Protein AF-A0A7S0JM51-F1 (afdb_monomer_lite)

Radius of gyration: 35.2 Å; chains: 1; bounding box: 73×19×102 Å

Structure (mmCIF, N/CA/C/O backbone):
data_AF-A0A7S0JM51-F1
#
_entry.id   AF-A0A7S0JM51-F1
#
loop_
_atom_site.group_PDB
_atom_site.id
_atom_site.type_symbol
_atom_site.label_atom_id
_atom_site.label_alt_id
_atom_site.label_comp_id
_atom_site.label_asym_id
_atom_site.label_entity_id
_atom_site.label_seq_i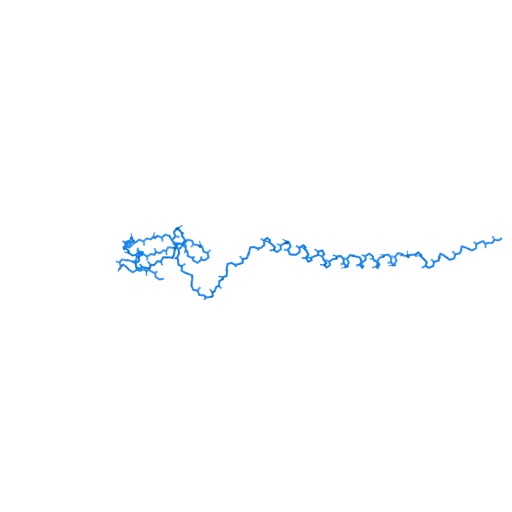d
_atom_site.pdbx_PDB_ins_code
_atom_site.Cartn_x
_atom_site.Cartn_y
_atom_site.Cartn_z
_atom_site.occupancy
_atom_site.B_iso_or_equiv
_atom_site.auth_seq_id
_atom_site.auth_comp_id
_atom_site.auth_asym_id
_atom_site.auth_atom_id
_atom_site.pdbx_PDB_model_num
ATOM 1 N N . ARG A 1 1 ? 44.863 -6.036 -63.176 1.00 42.47 1 ARG A N 1
ATOM 2 C CA . ARG A 1 1 ? 43.673 -5.167 -62.993 1.00 42.47 1 ARG A CA 1
ATOM 3 C C . ARG A 1 1 ? 43.142 -5.417 -61.586 1.00 42.47 1 ARG A C 1
ATOM 5 O O . ARG A 1 1 ? 42.404 -6.367 -61.385 1.00 42.47 1 ARG A O 1
ATOM 12 N N . THR A 1 2 ? 43.612 -4.656 -60.600 1.00 46.09 2 THR A N 1
ATOM 13 C CA . THR A 1 2 ? 43.218 -4.835 -59.195 1.00 46.09 2 THR A CA 1
ATOM 14 C C . THR A 1 2 ? 41.891 -4.122 -58.983 1.00 46.09 2 THR A C 1
ATOM 16 O O . THR A 1 2 ? 41.835 -2.895 -59.047 1.00 46.09 2 THR A O 1
ATOM 19 N N . VAL A 1 3 ? 40.811 -4.880 -58.810 1.00 53.41 3 VAL A N 1
ATOM 20 C CA . VAL A 1 3 ? 39.497 -4.314 -58.495 1.00 53.41 3 VAL A CA 1
ATOM 21 C C . VAL A 1 3 ? 39.537 -3.897 -57.027 1.00 53.41 3 VAL A C 1
ATOM 23 O O . VAL A 1 3 ? 39.549 -4.743 -56.138 1.00 53.41 3 VAL A O 1
ATOM 26 N N . LYS A 1 4 ? 39.635 -2.590 -56.763 1.00 50.19 4 LYS A N 1
ATOM 27 C CA . LYS A 1 4 ? 39.399 -2.048 -55.422 1.00 50.19 4 LYS A CA 1
ATOM 28 C C . LYS A 1 4 ? 37.908 -2.204 -55.133 1.00 50.19 4 LYS A C 1
ATOM 30 O O . LYS A 1 4 ? 37.095 -1.765 -55.944 1.00 50.19 4 LYS A O 1
ATOM 35 N N . ALA A 1 5 ? 37.566 -2.852 -54.021 1.00 57.12 5 ALA A N 1
ATOM 36 C CA . ALA A 1 5 ? 36.192 -2.921 -53.546 1.00 57.12 5 ALA A CA 1
ATOM 37 C C . ALA A 1 5 ? 35.629 -1.496 -53.472 1.00 57.12 5 ALA A C 1
ATOM 39 O O . ALA A 1 5 ? 36.249 -0.616 -52.868 1.00 57.12 5 ALA A O 1
ATOM 40 N N . ALA A 1 6 ? 34.498 -1.264 -54.139 1.00 57.31 6 ALA A N 1
ATOM 41 C CA . ALA A 1 6 ? 33.738 -0.039 -53.963 1.00 57.31 6 ALA A CA 1
ATOM 42 C C . ALA A 1 6 ? 33.480 0.126 -52.461 1.00 57.31 6 ALA A C 1
ATOM 44 O O . ALA A 1 6 ? 33.085 -0.836 -51.799 1.00 57.31 6 ALA A O 1
ATOM 45 N N . ALA A 1 7 ? 33.778 1.309 -51.920 1.00 57.44 7 ALA A N 1
ATOM 46 C CA . ALA A 1 7 ? 33.445 1.640 -50.545 1.00 57.44 7 ALA A CA 1
ATOM 47 C C . ALA A 1 7 ? 31.982 1.252 -50.314 1.00 57.44 7 ALA A C 1
ATOM 49 O O . ALA A 1 7 ? 31.121 1.688 -51.080 1.00 57.44 7 ALA A O 1
ATOM 50 N N . ALA A 1 8 ? 31.723 0.388 -49.325 1.00 55.62 8 ALA A N 1
ATOM 51 C CA . ALA A 1 8 ? 30.363 0.098 -48.901 1.00 55.62 8 ALA A CA 1
ATOM 52 C C . ALA A 1 8 ? 29.687 1.453 -48.693 1.00 55.62 8 ALA A C 1
ATOM 54 O O . ALA A 1 8 ? 30.200 2.292 -47.945 1.00 55.62 8 ALA A O 1
ATOM 55 N N . SER A 1 9 ? 28.636 1.702 -49.465 1.00 54.47 9 SER A N 1
ATOM 56 C CA . SER A 1 9 ? 27.902 2.954 -49.437 1.00 54.47 9 SER A CA 1
ATOM 57 C C . SER A 1 9 ? 27.560 3.284 -47.984 1.00 54.47 9 SER A C 1
ATOM 59 O O . SER A 1 9 ? 27.298 2.391 -47.174 1.00 54.47 9 SER A O 1
ATOM 61 N N . GLY A 1 10 ? 27.534 4.569 -47.624 1.00 62.12 10 GLY A N 1
ATOM 62 C CA . GLY A 1 10 ? 27.067 5.019 -46.303 1.00 62.12 10 GLY A CA 1
ATOM 63 C C . GLY A 1 10 ? 25.594 4.676 -46.004 1.00 62.12 10 GLY A C 1
ATOM 64 O O . GLY A 1 10 ? 25.011 5.254 -45.095 1.00 62.12 10 GLY A O 1
ATOM 65 N N . GLU A 1 11 ? 24.995 3.769 -46.776 1.00 73.81 11 GLU A N 1
ATOM 66 C CA . GLU A 1 11 ? 23.609 3.320 -46.760 1.00 73.81 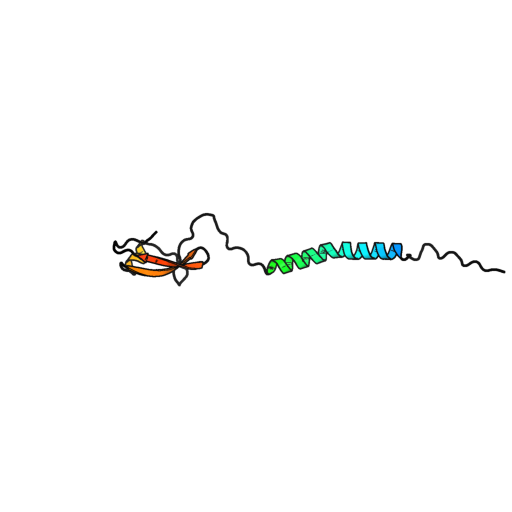11 GLU A CA 1
ATOM 67 C C . GLU A 1 11 ? 23.367 2.182 -45.752 1.00 73.81 11 GLU A C 1
ATOM 69 O O . GLU A 1 11 ? 22.229 1.987 -45.334 1.00 73.81 11 GLU A O 1
ATOM 74 N N . VAL A 1 12 ? 24.404 1.446 -45.313 1.00 86.06 12 VAL A N 1
ATOM 75 C CA . VAL A 1 12 ? 24.260 0.364 -44.314 1.00 86.06 12 VAL A CA 1
ATOM 76 C C . VAL A 1 12 ? 24.783 0.806 -42.940 1.00 86.06 12 VAL A C 1
ATOM 78 O O . VAL A 1 12 ? 25.968 1.126 -42.806 1.00 86.06 12 VAL A O 1
ATOM 81 N N . PRO A 1 13 ? 23.948 0.786 -41.881 1.00 87.88 13 PRO A N 1
ATOM 82 C CA . PRO A 1 13 ? 24.391 1.133 -40.535 1.00 87.88 13 PRO A CA 1
ATOM 83 C C . PRO A 1 13 ? 25.469 0.179 -40.006 1.00 87.88 13 PRO A C 1
ATOM 85 O O . PRO A 1 13 ? 25.263 -1.036 -39.942 1.00 87.88 13 PRO A O 1
ATOM 88 N N . ASP A 1 14 ? 26.601 0.732 -39.567 1.00 92.00 14 ASP A N 1
ATOM 89 C CA . ASP A 1 14 ? 27.648 -0.001 -38.846 1.00 92.00 14 ASP A CA 1
ATOM 90 C C . ASP A 1 14 ? 27.208 -0.412 -37.423 1.00 92.00 14 ASP A C 1
ATOM 92 O O . ASP A 1 14 ? 26.101 -0.110 -36.968 1.00 92.00 14 ASP A O 1
ATOM 96 N N . MET A 1 15 ? 28.071 -1.129 -36.695 1.00 94.06 15 MET A N 1
ATOM 97 C CA . MET A 1 15 ? 27.741 -1.608 -35.346 1.00 94.06 15 MET A CA 1
ATOM 98 C C . MET A 1 15 ? 27.540 -0.471 -34.333 1.00 94.06 15 MET A C 1
ATOM 100 O O . MET A 1 15 ? 26.699 -0.595 -33.447 1.00 94.06 15 MET A O 1
ATOM 104 N N . GLY A 1 16 ? 28.258 0.647 -34.473 1.00 95.75 16 GLY A N 1
ATOM 105 C CA . GLY A 1 16 ? 28.084 1.808 -33.599 1.00 95.75 16 GLY A CA 1
ATOM 106 C C . GLY A 1 16 ? 26.685 2.402 -33.746 1.00 95.75 16 GLY A C 1
ATOM 107 O O . GLY A 1 16 ? 25.976 2.573 -32.757 1.00 95.75 16 GLY A O 1
ATOM 108 N N . LYS A 1 17 ? 26.241 2.612 -34.990 1.00 94.00 17 LYS A N 1
ATOM 109 C CA . LYS A 1 17 ? 24.891 3.101 -35.311 1.00 94.00 17 LYS A CA 1
ATOM 110 C C . LYS A 1 17 ? 23.802 2.145 -34.817 1.00 94.00 17 LYS A C 1
ATOM 112 O O . LYS A 1 17 ? 22.796 2.600 -34.276 1.00 94.00 17 LYS A O 1
ATOM 117 N N . ARG A 1 18 ? 24.013 0.828 -34.937 1.00 95.62 18 ARG A N 1
ATOM 118 C CA . ARG A 1 18 ? 23.081 -0.185 -34.408 1.00 95.62 18 ARG A CA 1
ATOM 119 C C . ARG A 1 18 ? 22.999 -0.172 -32.883 1.00 95.62 18 ARG A C 1
ATOM 121 O O . ARG A 1 18 ? 21.899 -0.201 -32.349 1.00 95.62 18 ARG A O 1
ATOM 128 N N . ASN A 1 19 ? 24.126 -0.075 -32.181 1.00 96.56 19 ASN A N 1
ATOM 129 C CA . ASN A 1 19 ? 24.134 -0.010 -30.717 1.00 96.56 19 ASN A CA 1
ATOM 130 C C . ASN A 1 19 ? 23.433 1.251 -30.199 1.00 96.56 19 ASN A C 1
ATOM 132 O O . ASN A 1 19 ? 22.649 1.167 -29.257 1.00 96.56 19 ASN A O 1
ATOM 136 N N . VAL A 1 20 ? 23.660 2.396 -30.852 1.00 97.12 20 VAL A N 1
ATOM 137 C CA . VAL A 1 20 ? 22.964 3.650 -30.530 1.00 97.12 20 VAL A CA 1
ATOM 138 C C . VAL A 1 20 ? 21.456 3.513 -30.760 1.00 97.12 20 VAL A C 1
ATOM 140 O O . VAL A 1 20 ? 20.678 3.897 -29.892 1.00 97.12 20 VAL A O 1
ATOM 143 N N . MET A 1 21 ? 21.027 2.917 -31.878 1.00 97.69 21 MET A N 1
ATOM 144 C CA . MET A 1 21 ? 19.601 2.683 -32.141 1.00 97.69 21 MET A CA 1
ATOM 145 C C . MET A 1 21 ? 18.969 1.672 -31.179 1.00 97.69 21 MET A C 1
ATOM 147 O O . MET A 1 21 ? 17.838 1.879 -30.755 1.00 97.69 21 MET A O 1
ATOM 151 N N . ASN A 1 22 ? 19.686 0.624 -30.771 1.00 97.00 22 ASN A N 1
ATOM 152 C CA . ASN A 1 22 ? 19.201 -0.328 -29.769 1.00 97.00 22 ASN A CA 1
ATOM 153 C C . ASN A 1 22 ? 19.029 0.336 -28.397 1.00 97.00 22 ASN A C 1
ATOM 155 O O . ASN A 1 22 ? 18.028 0.105 -27.723 1.00 97.00 22 ASN A O 1
ATOM 159 N N . LEU A 1 23 ? 19.975 1.190 -27.996 1.00 97.56 23 LEU A N 1
ATOM 160 C CA . LEU A 1 23 ? 19.862 1.958 -26.759 1.00 97.56 23 LEU A CA 1
ATOM 161 C C . LEU A 1 23 ? 18.672 2.922 -26.814 1.00 97.56 23 LEU A C 1
ATOM 163 O O . LEU A 1 23 ? 17.904 2.996 -25.858 1.00 97.56 23 LEU A O 1
ATOM 167 N N . LEU A 1 24 ? 18.492 3.620 -27.939 1.00 97.06 24 LEU A N 1
ATOM 168 C CA . LEU A 1 24 ? 17.350 4.507 -28.143 1.00 97.06 24 LEU A CA 1
ATOM 169 C C . LEU A 1 24 ? 16.029 3.735 -28.107 1.00 97.06 24 LEU A C 1
ATOM 171 O O . LEU A 1 24 ? 15.087 4.194 -27.474 1.00 97.06 24 LEU A O 1
ATOM 175 N N . LEU A 1 25 ? 15.968 2.560 -28.737 1.00 97.06 25 LEU A N 1
ATOM 176 C CA . LEU A 1 25 ? 14.789 1.700 -28.729 1.00 97.06 25 LEU A CA 1
ATOM 177 C C . LEU A 1 25 ? 14.415 1.299 -27.300 1.00 97.06 25 LEU A C 1
ATOM 179 O O . LEU A 1 25 ? 13.281 1.526 -26.889 1.00 97.06 25 LEU A O 1
ATOM 183 N N . VAL A 1 26 ? 15.367 0.757 -26.533 1.00 97.06 26 VAL A N 1
ATOM 184 C CA . VAL A 1 26 ? 15.136 0.350 -25.137 1.00 97.06 26 VAL A CA 1
ATOM 185 C C . VAL A 1 26 ? 14.770 1.556 -24.267 1.00 97.06 26 VAL A C 1
ATOM 187 O O . VAL A 1 26 ? 13.858 1.463 -23.449 1.00 97.06 26 VAL A O 1
ATOM 190 N N . GLY A 1 27 ? 15.418 2.705 -24.472 1.00 96.81 27 GLY A N 1
ATOM 191 C CA . GLY A 1 27 ? 15.090 3.945 -23.768 1.00 96.81 27 GLY A CA 1
ATOM 192 C C . GLY A 1 27 ? 13.680 4.455 -24.081 1.00 96.81 27 GLY A C 1
ATOM 193 O O . GLY A 1 27 ? 12.934 4.807 -23.168 1.00 96.81 27 GLY A O 1
ATOM 194 N N . ALA A 1 28 ? 13.284 4.441 -25.355 1.00 97.06 28 ALA A N 1
ATOM 195 C CA . ALA A 1 28 ? 11.985 4.923 -25.814 1.00 97.06 28 ALA A CA 1
ATOM 196 C C . ALA A 1 28 ? 10.829 4.042 -25.324 1.00 97.06 28 ALA A C 1
ATOM 198 O O . ALA A 1 28 ? 9.799 4.572 -24.911 1.00 97.06 28 ALA A O 1
ATOM 199 N N . ILE A 1 29 ? 10.994 2.713 -25.322 1.00 97.44 29 ILE A N 1
ATOM 200 C CA . ILE A 1 29 ? 9.974 1.796 -24.782 1.00 97.44 29 ILE A CA 1
ATOM 201 C C . ILE A 1 29 ? 10.011 1.715 -23.252 1.00 97.44 29 ILE A C 1
ATOM 203 O O . ILE A 1 29 ? 9.009 1.357 -22.637 1.00 97.44 29 ILE A O 1
ATOM 207 N N . GLY A 1 30 ? 11.139 2.058 -22.624 1.00 97.19 30 GLY A N 1
ATOM 208 C CA . GLY A 1 30 ? 11.330 1.958 -21.180 1.00 97.19 30 GLY A CA 1
ATOM 209 C C . GLY A 1 30 ? 10.347 2.818 -20.387 1.00 97.19 30 GLY A C 1
ATOM 210 O O . GLY A 1 30 ? 9.739 2.330 -19.437 1.00 97.19 30 GLY A O 1
ATOM 211 N N . LEU A 1 31 ? 10.128 4.071 -20.797 1.00 96.00 31 LEU A N 1
ATOM 212 C CA . LEU A 1 31 ? 9.188 4.979 -20.124 1.00 96.00 31 LEU A CA 1
ATOM 213 C C . LEU A 1 31 ? 7.724 4.494 -20.157 1.00 96.00 31 LEU A C 1
ATOM 215 O O . LEU A 1 31 ? 7.136 4.360 -19.083 1.00 96.00 31 LEU A O 1
ATOM 219 N N . PRO A 1 32 ? 7.108 4.195 -21.320 1.00 96.88 32 PRO A N 1
ATOM 220 C CA . PRO A 1 32 ? 5.734 3.696 -21.348 1.00 96.88 32 PRO A CA 1
ATOM 221 C C . PRO A 1 32 ? 5.598 2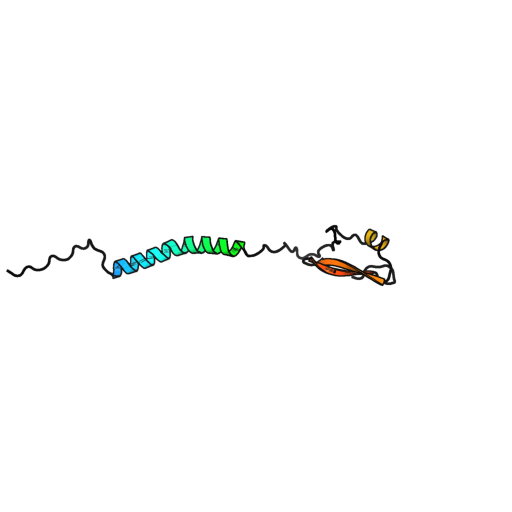.300 -20.722 1.00 96.88 32 PRO A C 1
ATOM 223 O O . PRO A 1 32 ? 4.592 2.021 -20.077 1.00 96.88 32 PRO A O 1
ATOM 226 N N . ALA A 1 33 ? 6.598 1.421 -20.853 1.00 97.19 33 ALA A N 1
ATOM 227 C CA . ALA A 1 33 ? 6.542 0.104 -20.220 1.00 97.19 33 ALA A CA 1
ATOM 228 C C . ALA A 1 33 ? 6.571 0.209 -18.687 1.00 97.19 33 ALA A C 1
ATOM 230 O O . ALA A 1 33 ? 5.753 -0.409 -18.007 1.00 97.19 33 ALA A O 1
ATOM 231 N N . THR A 1 34 ? 7.481 1.014 -18.131 1.00 96.88 34 THR A N 1
ATOM 232 C CA . THR A 1 34 ? 7.598 1.185 -16.674 1.00 96.88 34 THR A CA 1
ATOM 233 C C . THR A 1 34 ? 6.409 1.921 -16.073 1.00 96.88 34 THR A C 1
ATOM 235 O O . THR A 1 34 ? 6.005 1.577 -14.966 1.00 96.88 34 THR A O 1
ATOM 238 N N . SER A 1 35 ? 5.798 2.874 -16.783 1.00 96.31 35 SER A N 1
ATOM 239 C CA . SER A 1 35 ? 4.594 3.553 -16.292 1.00 96.31 35 SER A CA 1
ATOM 240 C C . SER A 1 35 ? 3.393 2.608 -16.204 1.00 96.31 35 SER A C 1
ATOM 242 O O . SER A 1 35 ? 2.700 2.596 -15.186 1.00 96.31 35 SER A O 1
ATOM 244 N N . LEU A 1 36 ? 3.185 1.759 -17.216 1.00 97.62 36 LEU A N 1
ATOM 245 C CA . LEU A 1 36 ? 2.124 0.749 -17.212 1.00 97.62 36 LEU A CA 1
ATOM 246 C C . LEU A 1 36 ? 2.344 -0.301 -16.119 1.00 97.62 36 LEU A C 1
ATOM 248 O O . LEU A 1 36 ? 1.430 -0.587 -15.345 1.00 97.62 36 LEU A O 1
ATOM 252 N N . VAL A 1 37 ? 3.563 -0.841 -16.018 1.00 97.50 37 VAL A N 1
ATOM 253 C CA . VAL A 1 37 ? 3.919 -1.814 -14.973 1.00 97.50 37 VAL A CA 1
ATOM 254 C C . VAL A 1 37 ? 3.801 -1.188 -13.585 1.00 97.50 37 VAL A C 1
ATOM 256 O O . VAL A 1 37 ? 3.268 -1.824 -12.681 1.00 97.50 37 VAL A O 1
ATOM 259 N N . GLY A 1 38 ? 4.239 0.060 -13.413 1.00 96.94 38 GLY A N 1
ATOM 260 C CA . GLY A 1 38 ? 4.146 0.787 -12.149 1.00 96.94 38 GLY A CA 1
ATOM 261 C C . GLY A 1 38 ? 2.701 0.998 -11.703 1.00 96.94 38 GLY A C 1
ATOM 262 O O . GLY A 1 38 ? 2.373 0.717 -10.553 1.00 96.94 38 GLY A O 1
ATOM 263 N N . GLY A 1 39 ? 1.818 1.415 -12.616 1.00 95.50 39 GLY A N 1
ATOM 264 C CA . GLY A 1 39 ? 0.389 1.558 -12.327 1.00 95.50 39 GLY A CA 1
ATOM 265 C C . GLY A 1 39 ? -0.276 0.226 -11.971 1.00 95.50 39 GLY A C 1
ATOM 266 O O . GLY A 1 39 ? -1.007 0.144 -10.986 1.00 95.50 39 GLY A O 1
ATOM 267 N N . TYR A 1 40 ? 0.028 -0.834 -12.724 1.00 96.62 40 TYR A N 1
ATOM 268 C CA . TYR A 1 40 ? -0.488 -2.175 -12.445 1.00 96.62 40 TYR A CA 1
ATOM 269 C C . TYR A 1 40 ? 0.031 -2.741 -11.117 1.00 96.62 40 TYR A C 1
ATOM 271 O O . TYR A 1 40 ? -0.722 -3.355 -10.372 1.00 96.62 40 TYR A O 1
ATOM 279 N N . ALA A 1 41 ? 1.297 -2.503 -10.776 1.00 97.00 41 ALA A N 1
ATOM 280 C CA . ALA A 1 41 ? 1.847 -2.895 -9.483 1.00 97.00 41 ALA A CA 1
ATOM 281 C C . ALA A 1 41 ? 1.191 -2.115 -8.331 1.00 97.00 41 ALA A C 1
ATOM 283 O O . ALA A 1 41 ? 0.829 -2.707 -7.315 1.00 97.00 41 ALA A O 1
ATOM 284 N N . TYR A 1 42 ? 0.988 -0.803 -8.500 1.00 95.38 42 TYR A N 1
ATOM 285 C CA . TYR A 1 42 ? 0.349 0.049 -7.494 1.00 95.38 42 TYR A CA 1
ATOM 286 C C . TYR A 1 42 ? -1.108 -0.343 -7.219 1.00 95.38 42 TYR A C 1
ATOM 288 O O . TYR A 1 42 ? -1.564 -0.211 -6.090 1.00 95.38 42 TYR A O 1
ATOM 296 N N . PHE A 1 43 ? -1.818 -0.899 -8.204 1.00 93.94 43 PHE A N 1
ATOM 297 C CA . PHE A 1 43 ? -3.181 -1.412 -8.027 1.00 93.94 43 PHE A CA 1
ATOM 298 C C . PHE A 1 43 ? -3.305 -2.459 -6.904 1.00 93.94 43 PHE A C 1
ATOM 300 O O . PHE A 1 43 ? -4.346 -2.546 -6.257 1.00 93.94 43 PHE A O 1
ATOM 307 N N . PHE A 1 44 ? -2.249 -3.233 -6.637 1.00 94.88 44 PHE A N 1
ATOM 308 C CA . PHE A 1 44 ? -2.251 -4.225 -5.559 1.00 94.88 44 PHE A CA 1
ATOM 309 C C . PHE A 1 44 ? -1.987 -3.631 -4.172 1.00 94.88 44 PHE A C 1
ATOM 311 O O . PHE A 1 44 ? -2.155 -4.330 -3.172 1.00 94.88 44 PHE A O 1
ATOM 318 N N . VAL A 1 45 ? -1.573 -2.365 -4.084 1.00 92.88 45 VAL A N 1
ATOM 319 C CA . VAL A 1 45 ? -1.420 -1.671 -2.805 1.00 92.88 45 VAL A CA 1
ATOM 320 C C . VAL A 1 45 ? -2.804 -1.184 -2.368 1.00 92.88 45 VAL A C 1
ATOM 322 O O . VAL A 1 45 ? -3.384 -0.330 -3.041 1.00 92.88 45 VAL A O 1
ATOM 325 N N . PRO A 1 46 ? -3.366 -1.702 -1.260 1.00 90.44 46 PRO A N 1
ATOM 326 C CA . PRO A 1 46 ? -4.683 -1.279 -0.813 1.00 90.44 46 PRO A CA 1
ATOM 327 C C . PRO A 1 46 ? -4.666 0.215 -0.454 1.00 90.44 46 PRO A C 1
ATOM 329 O O . PRO A 1 46 ? -3.705 0.683 0.170 1.00 90.44 46 PRO A O 1
ATOM 332 N N . PRO A 1 47 ? -5.715 0.979 -0.809 1.00 87.31 47 PRO A N 1
ATOM 333 C CA . PRO A 1 47 ? -5.813 2.367 -0.391 1.00 87.31 47 PRO A CA 1
ATOM 334 C C . PRO A 1 47 ? -5.855 2.431 1.137 1.00 87.31 47 PRO A C 1
ATOM 336 O O . PRO A 1 47 ? -6.547 1.647 1.790 1.00 87.31 47 PRO A O 1
ATOM 339 N N . SER A 1 48 ? -5.114 3.373 1.719 1.00 80.31 48 SER A N 1
ATOM 340 C CA . SER A 1 48 ? -5.202 3.618 3.157 1.00 80.31 48 SER A CA 1
ATOM 341 C C . SER A 1 48 ? -6.623 4.068 3.498 1.00 80.31 48 SER A C 1
ATOM 343 O O . SER A 1 48 ? -7.165 4.963 2.844 1.00 80.31 48 SER A O 1
ATOM 345 N N . ALA A 1 49 ? -7.231 3.455 4.514 1.00 71.88 49 ALA A N 1
ATOM 346 C CA . ALA A 1 49 ? -8.465 3.970 5.086 1.00 71.88 49 ALA A CA 1
ATOM 347 C C . ALA A 1 49 ? -8.172 5.382 5.610 1.00 71.88 49 ALA A C 1
ATOM 349 O O . ALA A 1 49 ? -7.327 5.545 6.489 1.00 71.88 49 ALA A O 1
ATOM 350 N N . GLY A 1 50 ? -8.806 6.398 5.017 1.00 68.94 50 GLY A N 1
ATOM 351 C CA . GLY A 1 50 ? -8.557 7.798 5.351 1.00 68.94 50 GLY A CA 1
ATOM 352 C C . GLY A 1 50 ? -8.652 8.027 6.858 1.00 68.94 50 GLY A C 1
ATOM 353 O O . GLY A 1 50 ? -9.725 7.908 7.440 1.00 68.94 50 GLY A O 1
ATOM 354 N N . GLY A 1 51 ? -7.520 8.328 7.492 1.00 61.94 51 GLY A N 1
ATOM 355 C CA . GLY A 1 51 ? -7.448 8.661 8.908 1.00 61.94 51 GLY A CA 1
ATOM 356 C C . GLY A 1 51 ? -7.409 10.170 9.065 1.00 61.94 51 GLY A C 1
ATOM 357 O O . GLY A 1 51 ? -6.342 10.772 8.960 1.00 61.94 51 GLY A O 1
ATOM 358 N N . GLY A 1 52 ? -8.561 10.796 9.309 1.00 63.09 52 GLY A N 1
ATOM 359 C CA . GLY A 1 52 ? -8.557 12.133 9.900 1.00 63.09 52 GLY A CA 1
ATOM 360 C C . GLY A 1 52 ? -7.881 12.037 11.266 1.00 63.09 52 GLY A C 1
ATOM 361 O O . GLY A 1 52 ? -8.126 11.073 11.983 1.00 63.09 52 GLY A O 1
ATOM 362 N N . GLY A 1 53 ? -7.020 12.990 11.634 1.00 66.69 53 GLY A N 1
ATOM 363 C CA . GLY A 1 53 ? -6.277 13.001 12.909 1.00 66.69 53 GLY A CA 1
ATOM 364 C C . GLY A 1 53 ? -7.138 13.128 14.179 1.00 66.69 53 GLY A C 1
ATOM 365 O O . GLY A 1 53 ? -6.656 13.620 15.193 1.00 66.69 53 GLY A O 1
ATOM 366 N N . ALA A 1 54 ? -8.408 12.730 14.118 1.00 67.62 54 ALA A N 1
ATOM 367 C CA . ALA A 1 54 ? -9.379 12.701 15.197 1.00 67.62 54 ALA A CA 1
ATOM 368 C C . ALA A 1 54 ? -9.726 11.246 15.570 1.00 67.62 54 ALA A C 1
ATOM 370 O O . ALA A 1 54 ? -9.490 10.314 14.801 1.00 67.62 54 ALA A O 1
ATOM 371 N N . GLY A 1 55 ? -10.289 11.047 16.765 1.00 71.88 55 GLY A N 1
ATOM 372 C CA . GLY A 1 55 ? -10.750 9.732 17.219 1.00 71.88 55 GLY A CA 1
ATOM 373 C C . GLY A 1 55 ? -11.869 9.162 16.336 1.00 71.88 55 GLY A C 1
ATOM 374 O O . GLY A 1 55 ? -12.730 9.897 15.857 1.00 71.88 55 GLY A O 1
ATOM 375 N N . GLN A 1 56 ? -11.858 7.842 16.141 1.00 82.62 56 GLN A N 1
ATOM 376 C CA . GLN A 1 56 ? -12.895 7.095 15.422 1.00 82.62 56 GLN A CA 1
ATOM 377 C C . GLN A 1 56 ? -13.972 6.619 16.417 1.00 82.62 56 GLN A C 1
ATOM 379 O O . GLN A 1 56 ? -13.602 6.080 17.462 1.00 82.62 56 GLN A O 1
ATOM 384 N N . PRO A 1 57 ? -15.281 6.759 16.122 1.00 87.00 57 PRO A N 1
ATOM 385 C CA . PRO A 1 57 ? -16.328 6.161 16.950 1.00 87.00 57 PRO A CA 1
ATOM 386 C C . PRO A 1 57 ? -16.207 4.633 16.984 1.00 87.00 57 PRO A C 1
ATOM 388 O O . PRO A 1 57 ? -15.979 4.004 15.947 1.00 87.00 57 PRO A O 1
ATOM 391 N N . ALA A 1 58 ? -16.395 4.050 18.170 1.00 88.31 58 ALA A N 1
ATOM 392 C CA . ALA A 1 58 ? -16.446 2.604 18.341 1.00 88.31 58 ALA A CA 1
ATOM 393 C C . ALA A 1 58 ? -17.721 2.035 17.700 1.00 88.31 58 ALA A C 1
ATOM 395 O O . ALA A 1 58 ? -18.790 2.650 17.788 1.00 88.31 58 ALA A O 1
ATOM 396 N N . LYS A 1 59 ? -17.616 0.862 17.071 1.00 90.88 59 LYS A N 1
ATOM 397 C CA . LYS A 1 59 ? -18.738 0.196 16.396 1.00 90.88 59 LYS A CA 1
ATOM 398 C C . LYS A 1 59 ? -19.103 -1.133 17.047 1.00 90.88 59 LYS A C 1
ATOM 400 O O . LYS A 1 59 ? -18.252 -1.824 17.609 1.00 90.88 59 LYS A O 1
ATOM 405 N N . ASP A 1 60 ? -20.381 -1.480 16.970 1.00 88.69 60 ASP A N 1
ATOM 406 C CA . ASP A 1 60 ? -20.896 -2.779 17.389 1.00 88.69 60 ASP A CA 1
ATOM 407 C C . ASP A 1 60 ? -20.582 -3.876 16.351 1.00 88.69 60 ASP A C 1
ATOM 409 O O . ASP A 1 60 ? -20.005 -3.630 15.289 1.00 88.69 60 ASP A O 1
ATOM 413 N N . LYS A 1 61 ? -20.992 -5.115 16.643 1.00 85.75 61 LYS A N 1
ATOM 414 C CA . LYS A 1 61 ? -20.813 -6.269 15.746 1.00 85.75 61 LYS A CA 1
ATOM 415 C C . LYS A 1 61 ? -21.475 -6.087 14.371 1.00 85.75 61 LYS A C 1
ATOM 417 O O . LYS A 1 61 ? -21.070 -6.732 13.406 1.00 85.75 61 LYS A O 1
ATOM 422 N N . ASN A 1 62 ? -22.505 -5.252 14.285 1.00 88.06 62 ASN A N 1
ATOM 423 C CA . ASN A 1 62 ? -23.254 -4.964 13.068 1.00 88.06 62 ASN A CA 1
ATOM 424 C C . ASN A 1 62 ? -22.690 -3.749 12.305 1.00 88.06 62 ASN A C 1
ATOM 426 O O . ASN A 1 62 ? -23.171 -3.455 11.212 1.00 88.06 62 ASN A O 1
ATOM 430 N N . GLY A 1 63 ? -21.672 -3.069 12.845 1.00 87.00 63 GLY A N 1
ATOM 431 C CA . GLY A 1 63 ? -21.054 -1.878 12.263 1.00 87.00 63 GLY A CA 1
ATOM 432 C C . GLY A 1 63 ? -21.756 -0.558 12.614 1.00 87.00 63 GLY A C 1
ATOM 433 O O . GLY A 1 63 ? -21.358 0.496 12.096 1.00 87.00 63 GLY A O 1
ATOM 434 N N . ASN A 1 64 ? -22.769 -0.586 13.486 1.00 90.00 64 ASN A N 1
ATOM 435 C CA . ASN A 1 64 ? -23.439 0.619 13.969 1.00 90.00 64 ASN A CA 1
ATOM 436 C C . ASN A 1 64 ? -22.589 1.309 15.035 1.00 90.00 64 ASN A C 1
ATOM 438 O O . ASN A 1 64 ? -21.847 0.661 15.770 1.00 90.00 64 ASN A O 1
ATOM 442 N N . ASP A 1 65 ? -22.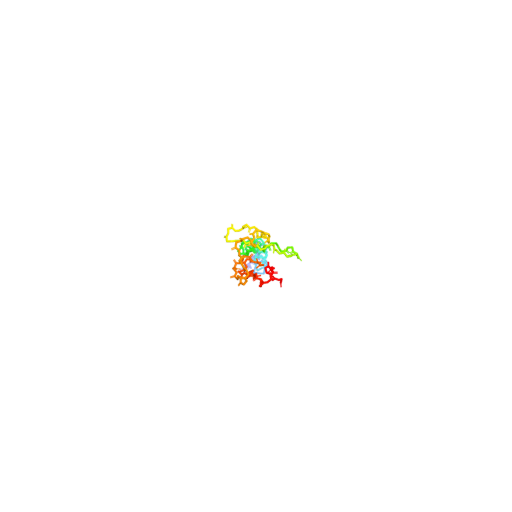719 2.627 15.147 1.00 90.81 65 ASP A N 1
ATOM 443 C CA . ASP A 1 65 ? -21.976 3.389 16.148 1.00 90.81 65 ASP A CA 1
ATOM 444 C C . ASP A 1 65 ? -22.514 3.126 17.560 1.00 90.81 65 ASP A C 1
ATOM 446 O O . ASP A 1 65 ? -23.717 3.227 17.822 1.00 90.81 65 ASP A O 1
ATOM 450 N N . VAL A 1 66 ? -21.603 2.842 18.490 1.00 89.69 66 VAL A N 1
ATOM 451 C CA . VAL A 1 66 ? -21.934 2.624 19.898 1.00 89.69 66 VAL A CA 1
ATOM 452 C C . VAL A 1 66 ? -22.253 3.962 20.562 1.00 89.69 66 VAL A C 1
ATOM 454 O O . VAL A 1 66 ? -21.407 4.848 20.672 1.00 89.69 66 VAL A O 1
ATOM 457 N N . LYS A 1 67 ? -23.485 4.107 21.058 1.00 90.12 67 LYS A N 1
ATOM 458 C CA . LYS A 1 67 ? -23.916 5.272 21.842 1.00 90.12 67 LYS A CA 1
ATOM 459 C C . LYS A 1 67 ? -23.861 4.943 23.326 1.00 90.12 67 LYS A C 1
ATOM 461 O O . LYS A 1 67 ? -24.589 4.063 23.780 1.00 90.12 67 LYS A O 1
ATOM 466 N N . SER A 1 68 ? -23.102 5.709 24.110 1.00 86.50 68 SER A N 1
ATOM 467 C CA . SER A 1 68 ? -22.891 5.444 25.545 1.00 86.50 68 SER A CA 1
ATOM 468 C C . SER A 1 68 ? -24.196 5.247 26.332 1.00 86.50 68 SER A C 1
ATOM 470 O O . SER A 1 68 ? -24.308 4.322 27.125 1.00 86.50 68 SER A O 1
ATOM 472 N N . LYS A 1 69 ? -25.227 6.067 26.072 1.00 87.19 69 LYS A N 1
ATOM 473 C CA . LYS A 1 69 ? -26.531 5.967 26.761 1.00 87.19 69 LYS A CA 1
ATOM 474 C C . LYS A 1 69 ? -27.320 4.701 26.430 1.00 87.19 69 LYS A C 1
ATOM 476 O O . LYS A 1 69 ? -28.170 4.298 27.214 1.00 87.19 69 LYS A O 1
ATOM 481 N N . GLU A 1 70 ? -27.132 4.152 25.238 1.00 87.69 70 GLU A N 1
ATOM 482 C CA . GLU A 1 70 ? -27.815 2.936 24.797 1.00 87.69 70 GLU A CA 1
ATOM 483 C C . GLU A 1 70 ? -27.046 1.700 25.258 1.00 87.69 70 GLU A C 1
ATOM 485 O O . GLU A 1 70 ? -27.649 0.756 25.756 1.00 87.69 70 GLU A O 1
ATOM 490 N N . TRP A 1 71 ? -25.716 1.775 25.212 1.00 86.44 71 TRP A N 1
ATOM 491 C CA . TRP A 1 71 ? -24.806 0.740 25.687 1.00 86.44 71 TRP A CA 1
ATOM 492 C C . TRP A 1 71 ? -25.012 0.398 27.168 1.00 86.44 71 TRP A C 1
ATOM 494 O O . TRP A 1 71 ? -25.145 -0.771 27.525 1.00 86.44 71 TRP A O 1
ATOM 504 N N . LEU A 1 72 ? -25.141 1.423 28.018 1.00 87.81 72 LEU A N 1
ATOM 505 C CA . LEU A 1 72 ? -25.353 1.272 29.464 1.00 87.81 72 LEU A CA 1
ATOM 506 C C . LEU A 1 72 ? -26.740 0.722 29.848 1.00 87.81 72 LEU A C 1
ATOM 508 O O . LEU A 1 72 ? -26.983 0.447 31.018 1.00 87.81 72 LEU A O 1
ATOM 512 N N . LYS A 1 73 ? -27.676 0.566 28.900 1.00 88.50 73 LYS A N 1
ATOM 513 C CA . LYS A 1 73 ? -28.968 -0.093 29.178 1.00 88.50 73 LYS A CA 1
ATOM 514 C C . LYS A 1 73 ? -28.862 -1.612 29.162 1.00 88.50 73 LYS A C 1
ATOM 516 O O . LYS A 1 73 ? -29.698 -2.278 29.764 1.00 88.50 73 LYS A O 1
ATOM 521 N N . THR A 1 74 ? -27.896 -2.146 28.421 1.00 86.81 74 THR A N 1
ATOM 522 C CA . THR A 1 74 ? -27.742 -3.585 28.185 1.00 86.81 74 THR A CA 1
ATOM 523 C C . THR A 1 74 ? -26.500 -4.169 28.852 1.00 86.81 74 THR A C 1
ATOM 525 O O . THR A 1 74 ? -26.500 -5.363 29.130 1.00 86.81 74 THR A O 1
ATOM 528 N N . HIS A 1 75 ? -25.493 -3.346 29.157 1.00 85.44 75 HIS A N 1
ATOM 529 C CA . HIS A 1 75 ? -24.238 -3.756 29.792 1.00 85.44 75 HIS A CA 1
ATOM 530 C C . HIS A 1 75 ? -24.175 -3.203 31.222 1.00 85.44 75 HIS A C 1
ATOM 532 O O . HIS A 1 75 ? -24.304 -1.995 31.434 1.00 85.44 75 HIS A O 1
ATOM 538 N N . LEU A 1 76 ? -24.026 -4.100 32.200 1.00 87.25 76 LEU A N 1
ATOM 539 C CA . LEU A 1 76 ? -24.025 -3.778 33.632 1.00 87.25 76 LEU A CA 1
ATOM 540 C C . LEU A 1 76 ? -22.622 -3.374 34.121 1.00 87.25 76 LEU A C 1
ATOM 542 O O . LEU A 1 76 ? -21.629 -3.511 33.413 1.00 87.25 76 LEU A O 1
ATOM 546 N N . ALA A 1 77 ? -22.538 -2.888 35.358 1.00 87.38 77 ALA A N 1
ATOM 547 C CA . ALA A 1 77 ? -21.273 -2.628 36.041 1.00 87.38 77 ALA A CA 1
ATOM 548 C C . ALA A 1 77 ? -20.353 -3.867 36.046 1.00 87.38 77 ALA A C 1
ATOM 550 O O . ALA A 1 77 ? -20.800 -4.978 36.340 1.00 87.38 77 ALA A O 1
ATOM 551 N N . GLY A 1 78 ? -19.075 -3.670 35.715 1.00 85.31 78 GLY A N 1
ATOM 552 C CA . GLY A 1 78 ? -18.064 -4.725 35.611 1.00 85.31 78 GLY A CA 1
ATOM 553 C C . GLY A 1 78 ? -18.014 -5.441 34.255 1.00 85.31 78 GLY A C 1
ATOM 554 O O . GLY A 1 78 ? -17.159 -6.309 34.060 1.00 85.31 78 GLY A O 1
ATOM 555 N N . ASP A 1 79 ? -18.896 -5.092 33.312 1.00 88.81 79 ASP A N 1
ATOM 556 C CA . ASP A 1 79 ? -18.953 -5.705 31.985 1.00 88.81 79 ASP A CA 1
ATOM 557 C C . ASP A 1 79 ? -17.766 -5.281 31.103 1.00 88.81 79 ASP A C 1
ATOM 559 O O . ASP A 1 79 ? -17.317 -4.130 31.107 1.00 88.81 79 ASP A O 1
ATOM 563 N N . ARG A 1 80 ? -17.250 -6.243 30.336 1.00 90.25 80 ARG A N 1
ATOM 564 C CA . ARG A 1 80 ? -16.127 -6.098 29.410 1.00 90.25 80 ARG A CA 1
ATOM 565 C C . ARG A 1 80 ? -16.521 -6.723 28.087 1.00 90.25 80 ARG A C 1
ATOM 567 O O . ARG A 1 80 ? -16.399 -7.932 27.898 1.00 90.25 80 ARG A O 1
ATOM 574 N N . THR A 1 81 ? -16.942 -5.883 27.153 1.00 89.44 81 THR A N 1
ATOM 575 C CA . THR A 1 81 ? -17.431 -6.345 25.853 1.00 89.44 81 THR A CA 1
ATOM 576 C C . THR A 1 81 ? -16.581 -5.782 24.717 1.00 89.44 81 THR A C 1
ATOM 578 O O . THR A 1 81 ? -16.140 -4.631 24.754 1.00 89.44 81 THR A O 1
ATOM 581 N N . LEU A 1 82 ? -16.302 -6.622 23.715 1.00 89.94 82 LEU A N 1
ATOM 582 C CA . LEU A 1 82 ? -15.517 -6.249 22.539 1.00 89.94 82 LEU A CA 1
ATOM 583 C C . LEU A 1 82 ? -16.344 -5.380 21.588 1.00 89.94 82 LEU A C 1
ATOM 585 O O . LEU A 1 82 ? -17.462 -5.732 21.213 1.00 89.94 82 LEU A O 1
ATOM 589 N N . SER A 1 83 ? -15.740 -4.283 21.150 1.00 90.75 83 SER A N 1
ATOM 590 C CA . SER A 1 83 ? -16.242 -3.395 20.104 1.00 90.75 83 SER A CA 1
ATOM 591 C C . SER A 1 83 ? -15.189 -3.235 19.012 1.00 90.75 83 SER A C 1
ATOM 593 O O . SER A 1 83 ? -14.003 -3.486 19.234 1.00 90.75 83 SER A O 1
ATOM 595 N N . GLN A 1 84 ? -15.600 -2.815 17.824 1.00 91.44 84 GLN A N 1
ATOM 596 C CA . GLN A 1 84 ? -14.662 -2.425 16.783 1.00 91.44 84 GLN A CA 1
ATOM 597 C C . GLN A 1 84 ? -14.129 -1.020 17.098 1.00 91.44 84 GLN A C 1
ATOM 599 O O . GLN A 1 84 ? -14.872 -0.039 17.043 1.00 91.44 84 GLN A O 1
ATOM 604 N N . GLY A 1 85 ? -12.845 -0.936 17.435 1.00 86.06 85 GLY A N 1
ATOM 605 C CA . GLY A 1 85 ? -12.142 0.296 17.777 1.00 86.06 85 GLY A CA 1
ATOM 606 C C . GLY A 1 85 ? -11.341 0.878 16.611 1.00 86.06 85 GLY A C 1
ATOM 607 O O . GLY A 1 85 ? -11.717 0.788 15.437 1.00 86.06 85 GLY A O 1
ATOM 608 N N . LEU A 1 86 ? -10.214 1.511 16.940 1.00 85.38 86 LEU A N 1
ATOM 609 C CA . LEU A 1 86 ? -9.335 2.158 15.963 1.00 85.38 86 LEU A CA 1
ATOM 610 C C . LEU A 1 86 ? -8.829 1.149 14.927 1.00 85.38 86 LEU A C 1
ATOM 612 O O . LEU A 1 86 ? -8.468 0.028 15.264 1.00 85.38 86 LEU A O 1
ATOM 616 N N . LYS A 1 87 ? -8.804 1.559 13.652 1.00 82.31 87 LYS A N 1
ATOM 617 C CA . LYS A 1 87 ? -8.353 0.730 12.514 1.00 82.31 87 LYS A CA 1
ATOM 618 C C . LYS A 1 87 ? -9.088 -0.612 12.353 1.00 82.31 87 LYS A C 1
ATOM 620 O O . LYS A 1 87 ? -8.659 -1.442 11.560 1.00 82.31 87 LYS A O 1
ATOM 625 N N . GLY A 1 88 ? -10.222 -0.793 13.029 1.00 84.06 88 GLY A N 1
ATOM 626 C CA . GLY A 1 88 ? -10.980 -2.039 13.001 1.00 84.06 88 GLY A CA 1
ATOM 627 C C . GLY A 1 88 ? -10.537 -3.076 14.032 1.00 84.06 88 GLY A C 1
ATOM 628 O O . GLY A 1 88 ? -11.106 -4.165 14.045 1.00 84.06 88 GLY A O 1
ATOM 629 N N . ASP A 1 89 ? -9.583 -2.750 14.907 1.00 87.69 89 ASP A N 1
ATOM 630 C CA . ASP A 1 89 ? -9.118 -3.665 15.946 1.00 87.69 89 ASP A CA 1
ATOM 631 C C . ASP A 1 89 ? -10.180 -3.850 17.036 1.00 87.69 89 ASP A C 1
ATOM 633 O O . ASP A 1 89 ? -10.856 -2.904 17.453 1.00 87.69 89 ASP A O 1
ATOM 637 N N . ALA A 1 90 ? -10.317 -5.079 17.533 1.00 90.75 90 ALA A N 1
ATOM 638 C CA . ALA A 1 90 ? -11.237 -5.381 18.622 1.00 90.75 90 ALA A CA 1
ATOM 639 C C . ALA A 1 90 ? -10.735 -4.739 19.929 1.00 90.75 90 ALA A C 1
ATOM 641 O O . ALA A 1 90 ? -9.687 -5.111 20.453 1.00 90.75 90 ALA A O 1
ATOM 642 N N . THR A 1 91 ? -11.489 -3.772 20.452 1.00 90.50 91 THR A N 1
ATOM 643 C CA . THR A 1 91 ? -11.157 -2.996 21.654 1.00 90.50 91 THR A CA 1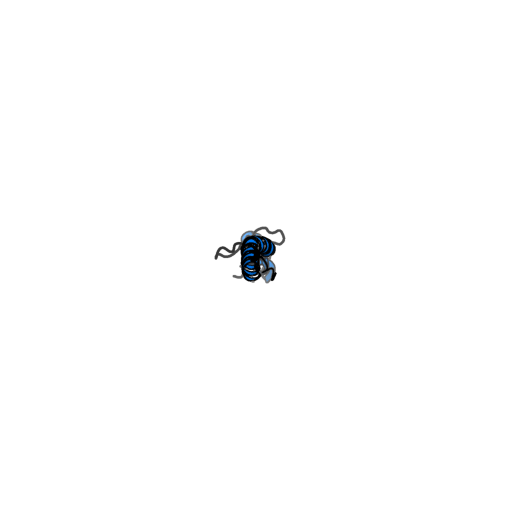
ATOM 644 C C . THR A 1 91 ? -12.248 -3.173 22.704 1.00 90.50 91 THR A C 1
ATOM 646 O O . THR A 1 91 ? -13.440 -3.087 22.395 1.00 90.50 91 THR A O 1
ATOM 649 N N . TYR A 1 92 ? -11.848 -3.425 23.951 1.00 91.12 92 TYR A N 1
ATOM 650 C CA . TYR A 1 92 ? -12.790 -3.558 25.057 1.00 91.12 92 TYR A CA 1
ATOM 651 C C . TYR A 1 92 ? -13.398 -2.211 25.429 1.00 91.12 92 TYR A C 1
ATOM 653 O O . TYR A 1 92 ? -12.680 -1.249 25.687 1.00 91.12 92 TYR A O 1
ATOM 661 N N . ILE A 1 93 ? -14.723 -2.187 25.528 1.00 89.50 93 ILE A N 1
ATOM 662 C CA . ILE A 1 93 ? -15.448 -1.166 26.276 1.00 89.50 93 ILE A CA 1
ATOM 663 C C . ILE A 1 93 ? -15.691 -1.754 27.662 1.00 89.50 93 ILE A C 1
ATOM 665 O O . ILE A 1 93 ? -16.324 -2.806 27.788 1.00 89.50 93 ILE A O 1
ATOM 669 N N . ILE A 1 94 ? -15.149 -1.097 28.685 1.00 90.56 94 ILE A N 1
ATOM 670 C CA . ILE A 1 94 ? -15.257 -1.529 30.078 1.00 90.56 94 ILE A CA 1
ATOM 671 C C . ILE A 1 94 ? -16.258 -0.617 30.779 1.00 90.56 94 ILE A C 1
ATOM 673 O O . ILE A 1 94 ? -16.125 0.608 30.737 1.00 90.56 94 ILE A O 1
ATOM 677 N N . VAL A 1 95 ? -17.262 -1.215 31.416 1.00 91.38 95 VAL A N 1
ATOM 678 C CA . VAL A 1 95 ? -18.184 -0.507 32.305 1.00 91.38 95 VAL A CA 1
ATOM 679 C C . VAL A 1 95 ? -17.666 -0.671 33.728 1.00 91.38 95 VAL A C 1
ATOM 681 O O . VAL A 1 95 ? -17.556 -1.785 34.236 1.00 91.38 95 VAL A O 1
ATOM 684 N N . LYS A 1 96 ? -17.312 0.438 34.373 1.00 88.00 96 LYS A N 1
ATOM 685 C CA . LYS A 1 96 ? -16.831 0.462 35.757 1.00 88.00 96 LYS A CA 1
ATOM 686 C C . LYS A 1 96 ? -17.952 0.132 36.741 1.00 88.00 96 LYS A C 1
ATOM 688 O O . LYS A 1 96 ? -19.137 0.180 36.411 1.00 88.00 96 LYS A O 1
ATOM 693 N N . ASP A 1 97 ? -17.564 -0.136 37.984 1.00 85.44 97 ASP A N 1
ATOM 694 C CA . ASP A 1 97 ? -18.503 -0.418 39.076 1.00 85.44 97 ASP A CA 1
ATOM 695 C C . ASP A 1 97 ? -19.439 0.764 39.387 1.00 85.44 97 ASP A C 1
ATOM 697 O O . ASP A 1 97 ? -20.546 0.575 39.885 1.00 85.44 97 ASP A O 1
ATOM 701 N N . ASP A 1 98 ? -19.020 1.986 39.044 1.00 82.50 98 ASP A N 1
ATOM 702 C CA . ASP A 1 98 ? -19.821 3.211 39.156 1.00 82.50 98 ASP A CA 1
ATOM 703 C C . ASP A 1 98 ? -20.836 3.393 38.006 1.00 82.50 98 ASP A C 1
ATOM 705 O O . ASP A 1 98 ? -21.561 4.389 37.969 1.00 82.50 98 ASP A O 1
ATOM 709 N N . GLY A 1 99 ? -20.903 2.442 37.067 1.00 79.19 99 GLY A N 1
ATOM 710 C CA . GLY A 1 99 ? -21.778 2.491 35.896 1.00 79.19 99 GLY A CA 1
ATOM 711 C C . GLY A 1 99 ? -21.307 3.446 34.794 1.00 79.19 99 GLY A C 1
ATOM 712 O O . GLY A 1 99 ? -22.060 3.703 33.854 1.00 79.19 99 GLY A O 1
ATOM 713 N N . SER A 1 100 ? -20.088 3.986 34.886 1.00 84.44 100 SER A N 1
ATOM 714 C CA . SER A 1 100 ? -19.472 4.800 33.833 1.00 84.44 100 SER A CA 1
ATOM 715 C C . SER A 1 100 ? -18.629 3.953 32.873 1.00 84.44 100 SER A C 1
ATOM 717 O O . SER A 1 100 ? -18.165 2.866 33.213 1.00 84.44 100 SER A O 1
ATOM 719 N N . ILE A 1 101 ? -18.434 4.441 31.645 1.00 85.69 101 ILE A N 1
ATOM 720 C CA . ILE A 1 101 ? -17.527 3.809 30.678 1.00 85.69 101 ILE A CA 1
ATOM 721 C C . ILE A 1 101 ? -16.095 4.260 30.986 1.00 85.69 101 ILE A C 1
ATOM 723 O O . ILE A 1 101 ? -15.845 5.444 31.216 1.00 85.69 101 ILE A O 1
ATOM 727 N N . GLU A 1 102 ? -15.163 3.313 31.002 1.00 81.06 102 GLU A N 1
ATOM 728 C CA . GLU A 1 102 ? -13.736 3.590 31.142 1.00 81.06 102 GLU A CA 1
ATOM 729 C C . GLU A 1 102 ? -13.188 4.304 29.894 1.00 81.06 102 GLU A C 1
ATOM 731 O O . GLU A 1 102 ? -13.477 3.894 28.769 1.00 81.06 102 GLU A O 1
ATOM 736 N N . ASN A 1 103 ? -12.434 5.389 30.115 1.00 65.38 103 ASN A N 1
ATOM 737 C CA . ASN A 1 103 ? -11.785 6.192 29.071 1.00 65.38 103 ASN A CA 1
ATOM 738 C C . ASN A 1 103 ? -10.369 5.698 28.791 1.00 65.38 103 ASN A C 1
ATOM 740 O O . ASN A 1 103 ? -9.646 5.464 29.788 1.00 65.38 103 ASN A O 1
#

InterPro domains:
  IPR036922 Rieske [2Fe-2S] iron-sulphur domain superfamily [G3DSA:2.102.10.10] (47-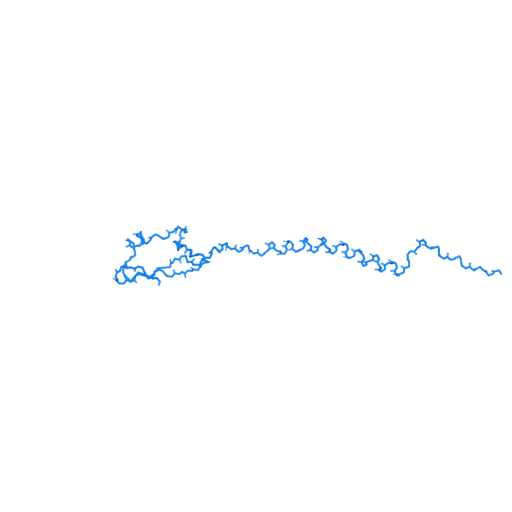102)
  IPR057415 Cytochrome b6-f complex iron-sulfur subunit-like, transmembrane anchor [PF25471] (10-56)

Secondary structure (DSSP, 8-state):
---PPPPPPTTS--HHHHHHHHHHHHHHHHHHHHHHHHHHHHHTSPPP----SSPPPPB-TTSPBPPHHHHHHHS-TT-EEEEE-GGG-EEEEEB-TTSPBP-

pLDDT: mean 85.14, std 13.12, range [42.47, 97.69]

Foldseek 3Di:
DDDDPDPPPPPDDDPVSVVVVVVVVCVVVVVVVCVVVVVVVCVPVDDPPDDDVDFDFWAAPVRHGDDLVVCLVPADAQDWDWTQGPPRDTDTFHQHNVRHTDD

Organism: NCBI:txid262233

Sequence (103 aa):
RTVKAAAASGEVPDMGKRNVMNLLLVGAIGLPATSLVGGYAYFFVPPSAGGGGAGQPAKDKNGNDVKSKEWLKTHLAGDRTLSQGLKGDATYIIVKDDGSIEN